Protein AF-A0A3N3ZZ59-F1 (afdb_monomer_lite)

InterPro domains:
  IPR010662 Serine hydrolase RBBP9/YdeN [PF06821] (20-88)
  IPR010662 Serine hydrolase RBBP9/YdeN [PF06821] (95-147)
  IPR029058 Alpha/Beta hydrolase fold [G3DSA:3.40.50.1820] (6-83)
  IPR029058 Alpha/Beta hydrolase fold [G3DSA:3.40.50.1820] (85-149)
  IPR029058 Alpha/Beta hydrolase fold [SSF53474] (19-146)

Secondary structure (DSSP, 8-state):
-----------------SEEEEE--TT--TTSTTHHHHHTTSTTEEEE--S-TTS--HHHHHHHHHHHH-S--TTEEEEESS---GGGGGG--S---EEESS-SSS-HHHHHHHHHHTTSPPEEETT-TTS-GGGT-S--HHHHHHH--

pLDDT: mean 78.69, std 14.39, range [31.59, 94.56]

Organism: NCBI:txid2485125

Foldseek 3Di:
DDDDDDDDPPPPPQDFQPAEEEEEAAPDACPFFQNVVVPVVDPHYDDQGFPPSNDDDCVRRVVSSCVRQDDDDPRYHYHYAPDDPVVCLVVDDDDAAEDEPAAPPDDPVVSQVVQVVSVHGHDYDYQCHSSGVVSVGNHDVVVSVSRGD

Radius of gyration: 17.89 Å; chains: 1; bounding box: 73×29×34 Å

Structure (mmCIF, N/CA/C/O backbone):
data_AF-A0A3N3ZZ59-F1
#
_entry.id   AF-A0A3N3ZZ59-F1
#
loop_
_atom_site.group_PDB
_atom_site.id
_atom_site.type_symbol
_atom_site.label_atom_id
_atom_site.label_alt_id
_atom_site.label_comp_id
_atom_site.label_asym_id
_atom_site.label_entity_id
_atom_site.label_seq_id
_atom_site.pdbx_PDB_ins_code
_atom_site.Cartn_x
_atom_site.Cartn_y
_atom_site.Cartn_z
_atom_site.occupancy
_atom_site.B_iso_or_equiv
_atom_site.auth_seq_id
_atom_site.auth_comp_id
_atom_site.auth_asym_id
_atom_site.auth_atom_id
_atom_site.pdbx_PDB_model_num
ATOM 1 N N . MET A 1 1 ? -57.112 9.190 9.789 1.00 46.84 1 MET A N 1
ATOM 2 C CA . MET A 1 1 ? -56.766 7.954 9.050 1.00 46.84 1 MET A CA 1
ATOM 3 C C . MET A 1 1 ? -56.624 8.398 7.604 1.00 46.84 1 MET A C 1
ATOM 5 O O . MET A 1 1 ? -57.593 8.936 7.100 1.00 46.84 1 MET A O 1
ATOM 9 N N . THR A 1 2 ? -55.464 8.462 6.963 1.00 34.59 2 THR A N 1
ATOM 10 C CA . THR A 1 2 ? -54.320 7.535 6.848 1.00 34.59 2 THR A CA 1
ATOM 11 C C . THR A 1 2 ? -53.033 8.362 6.681 1.00 34.59 2 THR A C 1
ATOM 13 O O . THR A 1 2 ? -52.999 9.285 5.879 1.00 34.59 2 THR A O 1
ATOM 16 N N . SER A 1 3 ? -52.081 8.238 7.606 1.00 31.59 3 SER A N 1
ATOM 17 C CA . SER A 1 3 ? -50.826 7.472 7.459 1.00 31.59 3 SER A CA 1
ATOM 18 C C . SER A 1 3 ? -49.844 8.052 6.436 1.00 31.59 3 SER A C 1
ATOM 20 O O . SER A 1 3 ? -49.921 7.788 5.242 1.00 31.59 3 SER A O 1
ATOM 22 N N . THR A 1 4 ? -48.890 8.810 6.978 1.00 42.94 4 THR A N 1
ATOM 23 C CA . THR A 1 4 ? -47.580 9.141 6.414 1.00 42.94 4 THR A CA 1
ATOM 24 C C . THR A 1 4 ? -46.860 7.868 5.973 1.00 42.94 4 THR A C 1
ATOM 26 O O . THR A 1 4 ? -46.589 7.001 6.803 1.00 42.94 4 THR A O 1
ATOM 29 N N . ASN A 1 5 ? -46.504 7.767 4.692 1.00 35.88 5 ASN A N 1
ATOM 30 C CA . ASN A 1 5 ? -45.543 6.768 4.234 1.00 35.88 5 ASN A CA 1
ATOM 31 C C . ASN A 1 5 ? -44.134 7.283 4.554 1.00 35.88 5 ASN A C 1
ATOM 33 O O . ASN A 1 5 ? -43.582 8.128 3.852 1.00 35.88 5 ASN A O 1
ATOM 37 N N . HIS A 1 6 ? -43.589 6.805 5.668 1.00 40.38 6 HIS A N 1
ATOM 38 C CA . HIS A 1 6 ? -42.181 6.926 6.012 1.00 40.38 6 HIS A CA 1
ATOM 39 C C . HIS A 1 6 ? -41.408 5.918 5.152 1.00 40.38 6 HIS A C 1
ATOM 41 O O . HIS A 1 6 ? -41.594 4.712 5.297 1.00 40.38 6 HIS A O 1
ATOM 47 N N . ILE A 1 7 ? -40.589 6.404 4.221 1.00 44.16 7 ILE A N 1
ATOM 48 C CA . ILE A 1 7 ? -39.623 5.563 3.506 1.00 44.16 7 ILE A CA 1
ATOM 49 C C . ILE A 1 7 ? -38.447 5.332 4.465 1.00 44.16 7 ILE A C 1
ATOM 51 O O . ILE A 1 7 ? -37.871 6.321 4.924 1.00 44.16 7 ILE A O 1
ATOM 55 N N . PRO A 1 8 ? -38.066 4.084 4.792 1.00 39.59 8 PRO A N 1
ATOM 56 C CA . PRO A 1 8 ? -36.870 3.851 5.579 1.00 39.59 8 PRO A CA 1
ATOM 57 C C . PRO A 1 8 ? -35.657 4.096 4.677 1.00 39.59 8 PRO A C 1
ATOM 59 O O . PRO A 1 8 ? -35.427 3.363 3.716 1.00 39.59 8 PRO A O 1
ATOM 62 N N . ALA A 1 9 ? -34.876 5.133 4.973 1.00 40.53 9 ALA A N 1
ATOM 63 C CA . ALA A 1 9 ? -33.552 5.323 4.390 1.00 40.53 9 ALA A CA 1
ATOM 64 C C . ALA A 1 9 ? -32.568 4.351 5.060 1.00 40.53 9 ALA A C 1
ATOM 66 O O . ALA A 1 9 ? -31.747 4.737 5.885 1.00 40.53 9 ALA A O 1
ATOM 67 N N . GLY A 1 10 ? -32.697 3.066 4.739 1.00 43.22 10 GLY A N 1
ATOM 68 C CA . GLY A 1 10 ? -31.656 2.074 4.968 1.00 43.22 10 GLY A CA 1
ATOM 69 C C . GLY A 1 10 ? -30.674 2.119 3.807 1.00 43.22 10 GLY A C 1
ATOM 70 O O . GLY A 1 10 ? -30.687 1.235 2.959 1.00 43.22 10 GLY A O 1
ATOM 71 N N . THR A 1 11 ? -29.868 3.176 3.724 1.00 43.69 11 THR A N 1
ATOM 72 C CA . THR A 1 11 ? -28.613 3.077 2.982 1.00 43.69 11 THR A CA 1
ATOM 73 C C . THR A 1 11 ? -27.645 2.452 3.965 1.00 43.69 11 THR A C 1
ATOM 75 O O . THR A 1 11 ? -27.233 3.129 4.909 1.00 43.69 11 THR A O 1
ATOM 78 N N . ASP A 1 12 ? -27.312 1.176 3.784 1.00 43.47 12 ASP A N 1
ATOM 79 C CA . ASP A 1 12 ? -26.096 0.627 4.374 1.00 43.47 12 ASP A CA 1
ATOM 80 C C . ASP A 1 12 ? -24.964 1.537 3.906 1.00 43.47 12 ASP A C 1
ATOM 82 O O . ASP A 1 12 ? -24.524 1.498 2.754 1.00 43.47 12 ASP A O 1
ATOM 86 N N . ARG A 1 13 ? -24.576 2.477 4.773 1.00 54.72 13 ARG A N 1
ATOM 87 C CA . ARG A 1 13 ? -23.414 3.311 4.539 1.00 54.72 13 ARG A CA 1
ATOM 88 C C . ARG A 1 13 ? -22.260 2.344 4.570 1.00 54.72 13 ARG A C 1
ATOM 90 O O . ARG A 1 13 ? -21.837 1.911 5.640 1.00 54.72 13 ARG A O 1
ATOM 97 N N . ILE A 1 14 ? -21.802 2.014 3.375 1.00 54.31 14 ILE A N 1
ATOM 98 C CA . ILE A 1 14 ? -20.471 1.520 3.101 1.00 54.31 14 ILE A CA 1
ATOM 99 C C . ILE A 1 14 ? -19.522 2.234 4.078 1.00 54.31 14 ILE A C 1
ATOM 101 O O . ILE A 1 14 ? -19.282 3.437 3.959 1.00 54.31 14 ILE A O 1
ATOM 105 N N . SER A 1 15 ? -19.121 1.526 5.132 1.00 69.25 15 SER A N 1
ATOM 106 C CA . SER A 1 15 ? -18.313 2.092 6.208 1.00 69.25 15 SER A CA 1
ATOM 107 C C . SER A 1 15 ? -16.859 1.830 5.855 1.00 69.25 15 SER A C 1
ATOM 109 O O . SER A 1 15 ? -16.490 0.701 5.537 1.00 69.25 15 SER A O 1
ATOM 111 N N . PHE A 1 16 ? -16.062 2.889 5.837 1.00 73.81 16 PHE A N 1
ATOM 112 C CA . PHE A 1 16 ? -14.621 2.826 5.636 1.00 73.81 16 PHE A CA 1
ATOM 113 C C . PHE A 1 16 ? -13.913 3.114 6.964 1.00 73.81 16 PHE A C 1
ATOM 115 O O . PHE A 1 16 ? -14.531 3.703 7.854 1.00 73.81 16 PHE A O 1
ATOM 122 N N . PRO A 1 17 ? -12.635 2.725 7.100 1.00 77.75 17 PRO A N 1
ATOM 123 C CA . PRO A 1 17 ? -11.790 3.204 8.187 1.00 77.75 17 PRO A CA 1
ATOM 124 C C . PRO A 1 17 ? -11.788 4.743 8.231 1.00 77.75 17 PRO A C 1
ATOM 126 O O . PRO A 1 17 ? -11.795 5.386 7.181 1.00 77.75 17 PRO A O 1
ATOM 129 N N . ASP A 1 18 ? -11.747 5.331 9.429 1.00 79.44 18 ASP A N 1
ATOM 130 C CA . ASP A 1 18 ? -11.721 6.790 9.637 1.00 79.44 18 ASP A CA 1
ATOM 131 C C . ASP A 1 18 ? -10.487 7.462 9.012 1.00 79.44 18 ASP A C 1
ATOM 133 O O . ASP A 1 18 ? -10.484 8.666 8.745 1.00 79.44 18 ASP A O 1
ATOM 137 N N . LYS A 1 19 ? -9.426 6.680 8.778 1.00 81.94 19 LYS A N 1
ATOM 138 C CA . LYS A 1 19 ? -8.197 7.125 8.127 1.00 81.94 19 LYS A CA 1
ATOM 139 C C . LYS A 1 19 ? -7.640 6.037 7.218 1.00 81.94 19 LYS A C 1
ATOM 141 O O . LYS A 1 19 ? -7.442 4.905 7.653 1.00 81.94 19 LYS A O 1
ATOM 146 N N . VAL A 1 20 ? -7.292 6.396 5.983 1.00 85.25 20 VAL A N 1
ATOM 147 C CA . VAL A 1 20 ? -6.600 5.495 5.050 1.00 85.25 20 VAL A CA 1
ATOM 148 C C . VAL A 1 20 ? -5.327 6.159 4.541 1.00 85.25 20 VAL A C 1
ATOM 150 O O . VAL A 1 20 ? -5.366 7.248 3.980 1.00 85.25 20 VAL A O 1
ATOM 153 N N . VAL A 1 21 ? -4.180 5.519 4.746 1.00 85.69 21 VAL A N 1
ATOM 154 C CA . VAL A 1 21 ? -2.878 6.003 4.271 1.00 85.69 21 VAL A CA 1
ATOM 155 C C . VAL A 1 21 ? -2.433 5.136 3.104 1.00 85.69 21 VAL A C 1
ATOM 157 O O . VAL A 1 21 ? -2.251 3.934 3.268 1.00 85.69 21 VAL A O 1
ATOM 160 N N . ILE A 1 22 ? -2.264 5.738 1.931 1.00 88.12 22 ILE A N 1
ATOM 161 C CA . ILE A 1 22 ? -1.834 5.067 0.704 1.00 88.12 22 ILE A CA 1
ATOM 162 C C . ILE A 1 22 ? -0.355 5.390 0.482 1.00 88.12 22 ILE A C 1
ATOM 164 O O . ILE A 1 22 ? 0.038 6.554 0.471 1.00 88.12 22 ILE A O 1
ATOM 168 N N . VAL A 1 23 ? 0.471 4.362 0.320 1.00 86.44 23 VAL A N 1
ATOM 169 C CA . VAL A 1 23 ? 1.926 4.466 0.205 1.00 86.44 23 VAL A CA 1
ATOM 170 C C . VAL A 1 23 ? 2.365 3.869 -1.128 1.00 86.44 23 VAL A C 1
ATOM 172 O O . VAL A 1 23 ? 2.185 2.673 -1.376 1.00 86.44 23 VAL A O 1
ATOM 175 N N . HIS A 1 24 ? 2.930 4.706 -1.997 1.00 87.12 24 HIS A N 1
ATOM 176 C CA . HIS A 1 24 ? 3.421 4.274 -3.303 1.00 87.12 24 HIS A CA 1
ATOM 177 C C . HIS A 1 24 ? 4.772 3.542 -3.196 1.00 87.12 24 HIS A C 1
ATOM 179 O O . HIS A 1 24 ? 5.511 3.693 -2.223 1.00 87.12 24 HIS A O 1
ATOM 185 N N . GLY A 1 25 ? 5.083 2.731 -4.211 1.00 83.06 25 GLY A N 1
ATOM 186 C CA . GLY A 1 25 ? 6.331 1.967 -4.308 1.00 83.06 25 GLY A CA 1
ATOM 187 C C . GLY A 1 25 ? 7.425 2.673 -5.118 1.00 83.06 25 GLY A C 1
ATOM 188 O O . GLY A 1 25 ? 7.262 3.823 -5.532 1.00 83.06 25 GLY A O 1
ATOM 189 N N . PHE A 1 26 ? 8.526 1.954 -5.367 1.00 83.44 26 PHE A N 1
ATOM 190 C CA . PHE A 1 26 ? 9.626 2.375 -6.250 1.00 83.44 26 PHE A CA 1
ATOM 191 C C . PHE A 1 26 ? 9.101 2.846 -7.615 1.00 83.44 26 PHE A C 1
ATOM 193 O O . PHE A 1 26 ? 8.225 2.197 -8.195 1.00 83.44 26 PHE A O 1
ATOM 200 N N . GLY A 1 27 ? 9.656 3.951 -8.117 1.00 84.62 27 GLY A N 1
ATOM 201 C CA . GLY A 1 27 ? 9.368 4.508 -9.442 1.00 84.62 27 GLY A CA 1
ATOM 202 C C . GLY A 1 27 ? 7.973 5.117 -9.615 1.00 84.62 27 GLY A C 1
ATOM 203 O O . GLY A 1 27 ? 7.610 5.501 -10.718 1.00 84.62 27 GLY A O 1
ATOM 204 N N . ALA A 1 28 ? 7.176 5.190 -8.545 1.00 86.75 28 ALA A N 1
ATOM 205 C CA . ALA A 1 28 ? 5.843 5.782 -8.566 1.00 86.75 28 ALA A CA 1
ATOM 206 C C . ALA A 1 28 ? 5.779 7.036 -7.693 1.00 86.75 28 ALA A C 1
ATOM 208 O O . ALA A 1 28 ? 6.568 7.219 -6.769 1.00 86.75 28 ALA A O 1
ATOM 209 N N . THR A 1 29 ? 4.798 7.879 -7.966 1.00 88.38 29 THR A N 1
ATOM 210 C CA . THR A 1 29 ? 4.436 9.092 -7.240 1.00 88.38 29 THR A CA 1
ATOM 211 C C . THR A 1 29 ? 3.010 8.972 -6.705 1.00 88.38 29 THR A C 1
ATOM 213 O O . THR A 1 29 ? 2.272 8.041 -7.022 1.00 88.38 29 THR A O 1
ATOM 216 N N . ALA A 1 30 ? 2.583 9.951 -5.906 1.00 87.50 30 ALA A N 1
ATOM 217 C CA . ALA A 1 30 ? 1.223 10.001 -5.374 1.00 87.50 30 ALA A CA 1
ATOM 218 C C . ALA A 1 30 ? 0.113 10.158 -6.441 1.00 87.50 30 ALA A C 1
ATOM 220 O O . ALA A 1 30 ? -1.059 9.996 -6.109 1.00 87.50 30 ALA A O 1
ATOM 221 N N . HIS A 1 31 ? 0.459 10.486 -7.692 1.00 88.19 31 HIS A N 1
ATOM 222 C CA . HIS A 1 31 ? -0.507 10.720 -8.774 1.00 88.19 31 HIS A CA 1
ATOM 223 C C . HIS A 1 31 ? -0.633 9.547 -9.749 1.00 88.19 31 HIS A C 1
ATOM 225 O O . HIS A 1 31 ? -1.448 9.622 -10.665 1.00 88.19 31 HIS A O 1
ATOM 231 N N . ASP A 1 32 ? 0.156 8.493 -9.561 1.00 89.00 32 ASP A N 1
ATOM 232 C CA . ASP A 1 32 ? 0.185 7.365 -10.483 1.00 89.00 32 ASP A CA 1
ATOM 233 C C . ASP A 1 32 ? -0.851 6.297 -10.108 1.00 89.00 32 ASP A C 1
ATOM 235 O O . ASP A 1 32 ? -1.357 6.225 -8.981 1.00 89.00 32 ASP A O 1
ATOM 239 N N . HIS A 1 33 ? -1.119 5.417 -11.061 1.00 91.44 33 HIS A N 1
ATOM 240 C CA . HIS A 1 33 ? -1.868 4.181 -10.893 1.00 91.44 33 HIS A CA 1
ATOM 241 C C . HIS A 1 33 ? -3.298 4.447 -10.411 1.00 91.44 33 HIS A C 1
ATOM 243 O O . HIS A 1 33 ? -3.957 5.438 -10.726 1.00 91.44 33 HIS A O 1
ATOM 249 N N . TRP A 1 34 ? -3.791 3.546 -9.579 1.00 91.62 34 TRP A N 1
ATOM 250 C CA . TRP A 1 34 ? -5.092 3.619 -8.937 1.00 91.62 34 TRP A CA 1
ATOM 251 C C . TRP A 1 34 ? -5.103 4.492 -7.671 1.00 91.62 34 TRP A C 1
ATOM 253 O O . TRP A 1 34 ? -6.136 4.562 -7.002 1.00 91.62 34 TRP A O 1
ATOM 263 N N . PHE A 1 35 ? -3.993 5.149 -7.300 1.00 90.81 35 PHE A N 1
ATOM 264 C CA . PHE A 1 35 ? -3.901 5.873 -6.024 1.00 90.81 35 PHE A CA 1
ATOM 265 C C . PHE A 1 35 ? -4.893 7.036 -5.953 1.00 90.81 35 PHE A C 1
ATOM 267 O O . PHE A 1 35 ? -5.639 7.142 -4.978 1.00 90.81 35 PHE A O 1
ATOM 274 N N . GLY A 1 36 ? -4.952 7.859 -7.005 1.00 89.06 36 GLY A N 1
ATOM 275 C CA . GLY A 1 36 ? -5.917 8.957 -7.108 1.00 89.06 36 GLY A CA 1
ATOM 276 C C . GLY A 1 36 ? -7.359 8.450 -7.151 1.00 89.06 36 GLY A C 1
ATOM 277 O O . GLY A 1 36 ? -8.206 8.910 -6.389 1.00 89.06 36 GLY A O 1
ATOM 278 N N . TRP A 1 37 ? -7.614 7.411 -7.955 1.00 92.75 37 TRP A N 1
ATOM 279 C CA . TRP A 1 37 ? -8.925 6.762 -8.036 1.00 92.75 37 TRP A CA 1
ATOM 280 C C . TRP A 1 37 ? -9.424 6.282 -6.665 1.00 92.75 37 TRP A C 1
ATOM 282 O O . TRP A 1 37 ? -10.607 6.450 -6.348 1.00 92.75 37 TRP A O 1
ATOM 292 N N . LEU A 1 38 ? -8.535 5.706 -5.847 1.00 89.12 38 LEU A N 1
ATOM 293 C CA . LEU A 1 38 ? -8.868 5.228 -4.508 1.00 89.12 38 LEU A CA 1
ATOM 294 C C . LEU A 1 38 ? -9.101 6.390 -3.539 1.00 89.12 38 LEU A C 1
ATOM 296 O O . LEU A 1 38 ? -10.064 6.356 -2.771 1.00 89.12 38 LEU A O 1
ATOM 300 N N . ALA A 1 39 ? -8.249 7.417 -3.592 1.00 88.25 39 ALA A N 1
ATOM 301 C CA . ALA A 1 39 ? -8.365 8.598 -2.745 1.00 88.25 39 ALA A CA 1
ATOM 302 C C . ALA A 1 39 ? -9.693 9.344 -2.962 1.00 88.25 39 ALA A C 1
ATOM 304 O O . ALA A 1 39 ? -10.312 9.781 -1.995 1.00 88.25 39 ALA A O 1
ATOM 305 N N . ASP A 1 40 ? -10.190 9.395 -4.200 1.00 90.12 40 ASP A N 1
ATOM 306 C CA . ASP A 1 40 ? -11.486 10.006 -4.529 1.00 90.12 40 ASP A CA 1
ATOM 307 C C . ASP A 1 40 ? -12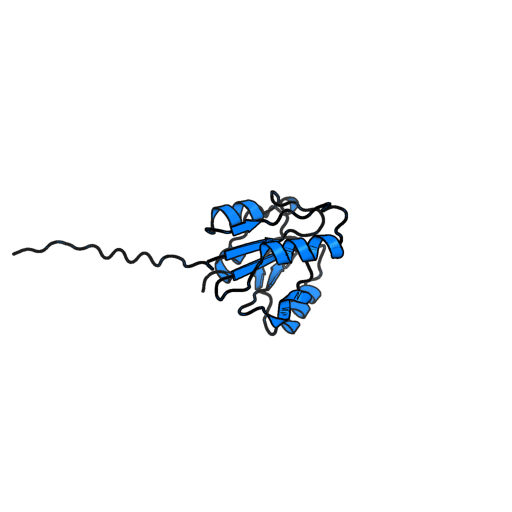.693 9.245 -3.947 1.00 90.12 40 ASP A C 1
ATOM 309 O O . ASP A 1 40 ? -13.787 9.799 -3.820 1.00 90.12 40 ASP A O 1
ATOM 313 N N . ARG A 1 41 ? -12.523 7.960 -3.612 1.00 89.44 41 ARG A N 1
ATOM 314 C CA . ARG A 1 41 ? -13.610 7.060 -3.179 1.00 89.44 41 ARG A CA 1
ATOM 315 C C . ARG A 1 41 ? -13.640 6.822 -1.678 1.00 89.44 41 ARG A C 1
ATOM 317 O O . ARG A 1 41 ? -14.667 6.386 -1.159 1.00 89.44 41 ARG A O 1
ATOM 324 N N . ILE A 1 42 ? -12.544 7.118 -0.986 1.00 85.94 42 ILE A N 1
ATOM 325 C CA . ILE A 1 42 ? -12.420 6.940 0.456 1.00 85.94 42 ILE A CA 1
ATOM 326 C C . ILE A 1 42 ? -12.280 8.314 1.118 1.00 85.94 42 ILE A C 1
ATOM 328 O O . ILE A 1 42 ? -11.257 8.982 0.949 1.00 85.94 42 ILE A O 1
ATOM 332 N N . PRO A 1 43 ? -13.267 8.741 1.924 1.00 80.19 43 PRO A N 1
ATOM 333 C CA . PRO A 1 43 ? -13.136 9.946 2.731 1.00 80.19 43 PRO A CA 1
ATOM 334 C C . PRO A 1 43 ? -11.876 9.885 3.602 1.00 80.19 43 PRO A C 1
ATOM 336 O O . PRO A 1 43 ? -11.613 8.870 4.239 1.00 80.19 43 PRO A O 1
ATOM 339 N N . HIS A 1 44 ? -11.111 10.977 3.652 1.00 82.62 44 HIS A N 1
ATOM 340 C CA . HIS A 1 44 ? -9.887 11.084 4.462 1.00 82.62 44 HIS A CA 1
ATOM 341 C C . HIS A 1 44 ? -8.752 10.120 4.069 1.00 82.62 44 HIS A C 1
ATOM 343 O O . HIS A 1 44 ? -7.832 9.898 4.862 1.00 82.62 44 HIS A O 1
ATOM 349 N N . ALA A 1 45 ? -8.772 9.583 2.845 1.00 87.25 45 ALA A N 1
ATOM 350 C CA . ALA A 1 45 ? -7.599 8.933 2.283 1.00 87.25 45 ALA A CA 1
ATOM 351 C C . ALA A 1 45 ? -6.476 9.948 2.017 1.00 87.25 45 ALA A C 1
ATOM 353 O O . ALA A 1 45 ? -6.706 11.048 1.516 1.00 87.25 45 ALA A O 1
ATOM 354 N N . ASN A 1 46 ? -5.247 9.560 2.346 1.00 88.38 46 ASN A N 1
ATOM 355 C CA . ASN A 1 46 ? -4.045 10.349 2.120 1.00 88.38 46 ASN A CA 1
ATOM 356 C C . ASN A 1 46 ? -3.026 9.522 1.337 1.00 88.38 46 ASN A C 1
ATOM 358 O O . ASN A 1 46 ? -2.506 8.539 1.867 1.00 88.38 46 ASN A O 1
ATOM 362 N N . VAL A 1 47 ? -2.720 9.932 0.105 1.00 89.06 47 VAL A N 1
ATOM 363 C CA . VAL A 1 47 ? -1.609 9.361 -0.663 1.00 89.06 47 VAL A CA 1
ATOM 364 C C . VAL A 1 47 ? -0.323 10.070 -0.254 1.00 89.06 47 VAL A C 1
ATOM 366 O O . VAL A 1 47 ? -0.150 11.264 -0.494 1.00 89.06 47 VAL A O 1
ATOM 369 N N . VAL A 1 48 ? 0.576 9.342 0.404 1.00 87.12 48 VAL A N 1
ATOM 370 C CA . VAL A 1 48 ? 1.820 9.902 0.937 1.00 87.12 48 VAL A CA 1
ATOM 371 C C . VAL A 1 48 ? 2.788 10.164 -0.206 1.00 87.12 48 VAL A C 1
ATOM 373 O O . VAL A 1 48 ? 3.233 9.229 -0.862 1.00 87.12 48 VAL A O 1
ATOM 376 N N . SER A 1 49 ? 3.165 11.426 -0.404 1.00 88.06 49 SER A N 1
ATOM 377 C CA . SER A 1 49 ? 4.252 11.793 -1.315 1.00 88.06 49 SER A CA 1
ATOM 378 C C . SER A 1 49 ? 5.605 11.474 -0.682 1.00 88.06 49 SER A C 1
ATOM 380 O O . SER A 1 49 ? 6.015 12.133 0.280 1.00 88.06 49 SER A O 1
ATOM 382 N N . LEU A 1 50 ? 6.312 10.483 -1.225 1.00 86.19 50 LEU A N 1
ATOM 383 C CA . LEU A 1 50 ? 7.661 10.121 -0.795 1.00 86.19 50 LEU A CA 1
ATOM 384 C C . LEU A 1 50 ? 8.713 10.756 -1.723 1.00 86.19 50 LEU A C 1
ATOM 386 O O . LEU A 1 50 ? 8.492 10.850 -2.932 1.00 86.19 50 LEU A O 1
ATOM 390 N N . PRO A 1 51 ? 9.847 11.234 -1.181 1.00 85.75 51 PRO A N 1
ATOM 391 C CA . PRO A 1 51 ? 10.880 11.894 -1.976 1.00 85.75 51 PRO A CA 1
ATOM 392 C C . PRO A 1 51 ? 11.671 10.894 -2.827 1.00 85.75 51 PRO A C 1
ATOM 394 O O . PRO A 1 51 ? 11.849 9.750 -2.423 1.00 85.75 51 PRO A O 1
ATOM 397 N N . ASP A 1 52 ? 12.194 11.350 -3.965 1.00 85.94 52 ASP A N 1
ATOM 398 C CA . ASP A 1 52 ? 13.109 10.596 -4.837 1.00 85.94 52 ASP A CA 1
ATOM 399 C C . ASP A 1 52 ? 12.645 9.154 -5.168 1.00 85.94 52 ASP A C 1
ATOM 401 O O . ASP A 1 52 ? 13.355 8.190 -4.874 1.00 85.94 52 ASP A O 1
ATOM 40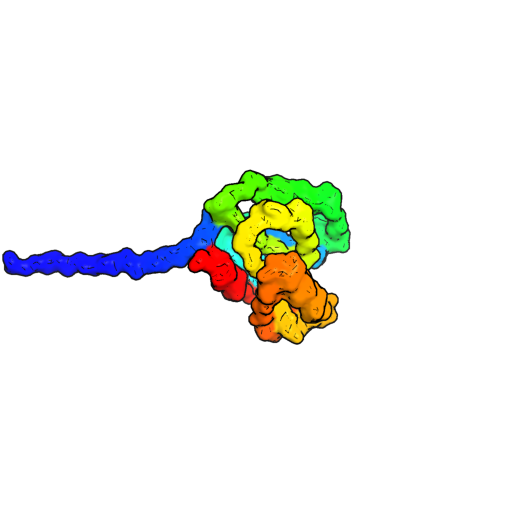5 N N . PRO A 1 53 ? 11.471 8.968 -5.807 1.00 85.06 53 PRO A N 1
ATOM 406 C CA . PRO A 1 53 ? 10.884 7.646 -6.076 1.00 85.06 53 PRO A CA 1
ATOM 407 C C . PRO A 1 53 ? 11.736 6.707 -6.929 1.00 85.06 53 PRO A C 1
ATOM 409 O O . PRO A 1 53 ? 11.660 5.492 -6.757 1.00 85.06 53 PRO A O 1
ATOM 412 N N . GLU A 1 54 ? 12.601 7.255 -7.777 1.00 86.62 54 GLU A N 1
ATOM 413 C CA . GLU A 1 54 ? 13.567 6.496 -8.582 1.00 86.62 54 GLU A CA 1
ATOM 414 C C . GLU A 1 54 ? 14.730 5.922 -7.756 1.00 86.62 54 GLU A C 1
ATOM 416 O O . GLU A 1 54 ? 15.494 5.077 -8.225 1.00 86.62 54 GLU A O 1
ATOM 421 N N . ARG A 1 55 ? 14.931 6.423 -6.532 1.00 85.19 55 ARG A N 1
ATOM 422 C CA . ARG A 1 55 ? 16.038 6.055 -5.643 1.00 85.19 55 ARG A CA 1
ATOM 423 C C . ARG A 1 55 ? 15.553 6.031 -4.190 1.00 85.19 55 ARG A C 1
ATOM 425 O O . ARG A 1 55 ? 16.021 6.846 -3.392 1.00 85.19 55 ARG A O 1
ATOM 432 N N . PRO A 1 56 ? 14.634 5.117 -3.831 1.00 82.38 56 PRO A N 1
ATOM 433 C CA . PRO A 1 56 ? 14.052 5.106 -2.504 1.00 82.38 56 PRO A CA 1
ATOM 434 C C . PRO A 1 56 ? 15.125 4.876 -1.449 1.00 82.38 56 PRO A C 1
ATOM 436 O O . PRO A 1 56 ? 15.967 3.981 -1.551 1.00 82.38 56 PRO A O 1
ATOM 439 N N . ASP A 1 57 ? 15.044 5.684 -0.404 1.00 79.62 57 ASP A N 1
ATOM 440 C CA . ASP A 1 57 ? 15.867 5.564 0.783 1.00 79.62 57 ASP A CA 1
ATOM 441 C C . ASP A 1 57 ? 14.958 5.291 1.977 1.00 79.62 57 ASP A C 1
ATOM 443 O O . ASP A 1 57 ? 14.173 6.149 2.390 1.00 79.62 57 ASP A O 1
ATOM 447 N N . ALA A 1 58 ? 15.083 4.095 2.552 1.00 74.94 58 ALA A N 1
ATOM 448 C CA . ALA A 1 58 ? 14.304 3.680 3.711 1.00 74.94 58 ALA A CA 1
ATOM 449 C C . ALA A 1 58 ? 14.458 4.654 4.893 1.00 74.94 58 ALA A C 1
ATOM 451 O O . ALA A 1 58 ? 13.477 4.909 5.592 1.00 74.94 58 ALA A O 1
ATOM 452 N N . ALA A 1 59 ? 15.644 5.247 5.085 1.00 75.50 59 ALA A N 1
ATOM 453 C CA . ALA A 1 59 ? 15.887 6.205 6.164 1.00 75.50 59 ALA A CA 1
ATOM 454 C C . ALA A 1 59 ? 15.073 7.498 6.000 1.00 75.50 59 ALA A C 1
ATOM 456 O O . ALA A 1 59 ? 14.753 8.152 6.991 1.00 75.50 59 ALA A O 1
ATOM 457 N N . THR A 1 60 ? 14.695 7.836 4.767 1.00 84.25 60 THR A N 1
ATOM 458 C CA . THR A 1 60 ? 13.876 9.009 4.452 1.00 84.25 60 THR A CA 1
ATOM 459 C C . THR A 1 60 ? 12.393 8.648 4.310 1.00 84.25 60 THR A C 1
ATOM 461 O O . THR A 1 60 ? 11.522 9.415 4.722 1.00 84.25 60 THR A O 1
ATOM 464 N N . TRP A 1 61 ? 12.082 7.470 3.765 1.00 83.88 61 TRP A N 1
ATOM 465 C CA . TRP A 1 61 ? 10.714 7.026 3.490 1.00 83.88 61 TRP A CA 1
ATOM 466 C C . TRP A 1 61 ? 9.979 6.571 4.747 1.00 83.88 61 TRP A C 1
ATOM 468 O O . TRP A 1 61 ? 8.842 6.985 4.964 1.00 83.88 61 TRP A O 1
ATOM 478 N N . ILE A 1 62 ? 10.623 5.773 5.607 1.00 75.06 62 ILE A N 1
ATOM 479 C CA . ILE A 1 62 ? 9.983 5.236 6.816 1.00 75.06 62 ILE A CA 1
ATOM 480 C C . ILE A 1 62 ? 9.466 6.365 7.722 1.00 75.06 62 ILE A C 1
ATOM 482 O O . ILE A 1 62 ? 8.288 6.313 8.074 1.00 75.06 62 ILE A O 1
ATOM 486 N N . PRO A 1 63 ? 10.243 7.419 8.054 1.00 76.06 63 PRO A N 1
ATOM 487 C CA . PRO A 1 63 ? 9.728 8.517 8.871 1.00 76.06 63 PRO A CA 1
ATOM 488 C C . PRO A 1 63 ? 8.524 9.223 8.245 1.00 76.06 63 PRO A C 1
ATOM 490 O O . PRO A 1 63 ? 7.584 9.551 8.953 1.00 76.06 63 PRO A O 1
ATOM 493 N N . ARG A 1 64 ? 8.497 9.403 6.916 1.00 82.88 64 ARG A N 1
ATOM 494 C CA . ARG A 1 64 ? 7.361 10.032 6.217 1.00 82.88 64 ARG A CA 1
ATOM 495 C C . ARG A 1 64 ? 6.097 9.188 6.295 1.00 82.88 64 ARG A C 1
ATOM 497 O O . ARG A 1 64 ? 5.018 9.727 6.526 1.00 82.88 64 ARG A O 1
ATOM 504 N N . VAL A 1 65 ? 6.233 7.876 6.122 1.00 80.00 65 VAL A N 1
ATOM 505 C CA . VAL A 1 65 ? 5.117 6.935 6.259 1.00 80.00 65 VAL A CA 1
ATOM 506 C C . VAL A 1 65 ? 4.624 6.908 7.706 1.00 80.00 65 VAL A C 1
ATOM 508 O O . VAL A 1 65 ? 3.423 6.999 7.935 1.00 80.00 65 VAL A O 1
ATOM 511 N N . VAL A 1 66 ? 5.532 6.857 8.684 1.00 76.12 66 VAL A N 1
ATOM 512 C CA . VAL A 1 66 ? 5.189 6.892 10.115 1.00 76.12 66 VAL A CA 1
ATOM 513 C C . VAL A 1 66 ? 4.494 8.204 10.492 1.00 76.12 66 VAL A C 1
ATOM 515 O O . VAL A 1 66 ? 3.451 8.158 11.138 1.00 76.12 66 VAL A O 1
ATOM 518 N N . ASP A 1 67 ? 4.994 9.355 10.038 1.00 81.44 67 ASP A N 1
ATOM 519 C CA . ASP A 1 67 ? 4.368 10.665 10.262 1.00 81.44 67 ASP A CA 1
ATOM 520 C C . ASP A 1 67 ? 2.964 10.729 9.639 1.00 81.44 67 ASP A C 1
ATOM 522 O O . ASP A 1 67 ? 2.020 11.228 10.255 1.00 81.44 67 ASP A O 1
ATOM 526 N N . ALA A 1 68 ? 2.798 10.186 8.428 1.00 81.12 68 ALA A N 1
ATOM 527 C CA . ALA A 1 68 ? 1.509 10.141 7.747 1.00 81.12 68 ALA A CA 1
ATOM 528 C C . ALA A 1 68 ? 0.508 9.214 8.451 1.00 81.12 68 ALA A C 1
ATOM 530 O O . ALA A 1 68 ? -0.674 9.555 8.558 1.00 81.12 68 ALA A O 1
ATOM 531 N N . ILE A 1 69 ? 0.966 8.066 8.959 1.00 76.31 69 ILE A N 1
ATOM 532 C CA . ILE A 1 69 ? 0.170 7.152 9.787 1.00 76.31 69 ILE A CA 1
ATOM 533 C C . ILE A 1 69 ? -0.214 7.831 11.105 1.00 76.31 69 ILE A C 1
ATOM 535 O O . ILE A 1 69 ? -1.383 7.778 11.492 1.00 76.31 69 ILE A O 1
ATOM 539 N N . GLY A 1 70 ? 0.707 8.550 11.746 1.00 76.44 70 GLY A N 1
ATOM 540 C CA . GLY A 1 70 ? 0.484 9.164 13.052 1.00 76.44 70 GLY A CA 1
ATOM 541 C C . GLY A 1 70 ? 0.185 8.111 14.124 1.00 76.44 70 GLY A C 1
ATOM 542 O O . GLY A 1 70 ? 0.803 7.049 14.155 1.00 76.44 70 GLY A O 1
ATOM 543 N N . GLN A 1 71 ? -0.770 8.390 15.015 1.00 69.62 71 GLN A N 1
ATOM 544 C CA . GLN A 1 71 ? -1.235 7.395 15.985 1.00 69.62 71 GLN A CA 1
ATOM 545 C C . GLN A 1 71 ? -2.082 6.319 15.287 1.00 69.62 71 GLN A C 1
ATOM 547 O O . GLN A 1 71 ? -3.007 6.624 14.531 1.00 69.62 71 GLN A O 1
ATOM 552 N N . LEU A 1 72 ? -1.750 5.050 15.535 1.00 66.62 72 LEU A N 1
ATOM 553 C CA . LEU A 1 72 ? -2.533 3.908 15.070 1.00 66.62 72 LEU A CA 1
ATOM 554 C C . LEU A 1 72 ? -3.771 3.755 15.956 1.00 66.62 72 LEU A C 1
ATOM 556 O O . LEU A 1 72 ? -3.724 3.121 17.007 1.00 66.62 72 LEU A O 1
ATOM 560 N N . GLU A 1 73 ? -4.865 4.371 15.524 1.00 70.69 73 GLU A N 1
ATOM 561 C CA . GLU A 1 73 ? -6.175 4.263 16.161 1.00 70.69 73 GLU A CA 1
ATOM 562 C C . GLU A 1 73 ? -6.972 3.067 15.596 1.00 70.69 73 GLU A C 1
ATOM 564 O O . GLU A 1 73 ? -6.741 2.658 14.448 1.00 70.69 73 GLU A O 1
ATOM 569 N N . PRO A 1 74 ? -7.939 2.509 16.355 1.00 63.69 74 PRO A N 1
ATOM 570 C CA . PRO A 1 74 ? -8.910 1.530 15.859 1.00 63.69 74 PRO A CA 1
ATOM 571 C C . PRO A 1 74 ? -9.794 2.145 14.755 1.00 63.69 74 PRO A C 1
ATOM 573 O O . PRO A 1 74 ? -10.888 2.627 15.014 1.00 63.69 74 PRO A O 1
ATOM 576 N N . GLY A 1 75 ? -9.287 2.183 13.522 1.00 68.31 75 GLY A N 1
ATOM 577 C CA . GLY A 1 75 ? -9.882 2.939 12.411 1.00 68.31 75 GLY A CA 1
ATOM 578 C C . GLY A 1 75 ? -8.873 3.432 11.367 1.00 68.31 75 GLY A C 1
ATOM 579 O O . GLY A 1 75 ? -9.277 4.021 10.368 1.00 68.31 75 GLY A O 1
ATOM 580 N N . THR A 1 76 ? -7.573 3.183 11.557 1.00 69.56 76 THR A N 1
ATOM 581 C CA . THR A 1 76 ? -6.538 3.482 10.557 1.00 69.56 76 THR A CA 1
ATOM 582 C C . THR A 1 76 ? -6.245 2.260 9.682 1.00 69.56 76 THR A C 1
ATOM 584 O O . THR A 1 76 ? -5.877 1.204 10.193 1.00 69.56 76 THR A O 1
ATOM 587 N N . ALA A 1 77 ? -6.334 2.411 8.359 1.00 75.62 77 ALA A N 1
ATOM 588 C CA . ALA A 1 77 ? -5.829 1.441 7.390 1.00 75.62 77 ALA A CA 1
ATOM 589 C C . ALA A 1 77 ? -4.616 1.990 6.630 1.00 75.62 77 ALA A C 1
ATOM 591 O O . ALA A 1 77 ? -4.534 3.180 6.328 1.00 75.62 77 ALA A O 1
ATOM 592 N N . VAL A 1 78 ? -3.679 1.103 6.297 1.00 74.44 78 VAL A N 1
ATOM 593 C CA . VAL A 1 78 ? -2.500 1.418 5.483 1.00 74.44 78 VAL A CA 1
ATOM 594 C C . VAL A 1 78 ? -2.530 0.534 4.246 1.00 74.44 78 VAL A C 1
ATOM 596 O O . VAL A 1 78 ? -2.606 -0.687 4.357 1.00 74.44 78 VAL A O 1
ATOM 599 N N . VAL A 1 79 ? -2.474 1.152 3.074 1.00 76.56 79 VAL A N 1
ATOM 600 C CA . VAL A 1 79 ? -2.410 0.486 1.776 1.00 76.56 79 VAL A CA 1
ATOM 601 C C . VAL A 1 79 ? -1.040 0.786 1.187 1.00 76.56 79 VAL A C 1
ATOM 603 O O . VAL A 1 79 ? -0.718 1.947 0.967 1.00 76.56 79 VAL A O 1
ATOM 606 N N . ALA A 1 80 ? -0.218 -0.229 0.942 1.00 76.19 80 ALA A N 1
ATOM 607 C CA . ALA A 1 80 ? 1.137 -0.035 0.431 1.00 76.19 80 ALA A CA 1
ATOM 608 C C . ALA A 1 80 ? 1.405 -0.900 -0.801 1.00 76.19 80 ALA A C 1
ATOM 610 O O . ALA A 1 80 ? 0.983 -2.056 -0.851 1.00 76.19 80 ALA A O 1
ATOM 611 N N . ARG A 1 81 ? 2.150 -0.353 -1.770 1.00 77.50 81 ARG A N 1
ATOM 612 C CA . ARG A 1 81 ? 2.670 -1.094 -2.930 1.00 77.50 81 ARG A CA 1
ATOM 613 C C . ARG A 1 81 ? 4.169 -1.327 -2.772 1.00 77.50 81 ARG A C 1
ATOM 615 O O . ARG A 1 81 ? 4.926 -0.371 -2.644 1.00 77.50 81 ARG A O 1
ATOM 622 N N . SER A 1 82 ? 4.601 -2.587 -2.846 1.00 66.25 82 SER A N 1
ATOM 623 C CA . SER A 1 82 ? 6.020 -2.981 -2.928 1.00 66.25 82 SER A CA 1
ATOM 624 C C . SER A 1 82 ? 6.935 -2.421 -1.816 1.00 66.25 82 SER A C 1
ATOM 626 O O . SER A 1 82 ? 8.146 -2.308 -2.011 1.00 66.25 82 SER A O 1
ATOM 628 N N . LEU A 1 83 ? 6.374 -2.071 -0.654 1.00 66.19 83 LEU A N 1
ATOM 629 C CA . LEU A 1 83 ? 7.111 -1.586 0.512 1.00 66.19 83 LEU A CA 1
ATOM 630 C C . LEU A 1 83 ? 7.124 -2.668 1.594 1.00 66.19 83 LEU A C 1
ATOM 632 O O . LEU A 1 83 ? 6.081 -3.249 1.898 1.00 66.19 83 LEU A O 1
ATOM 636 N N . ASP A 1 84 ? 8.280 -2.897 2.216 1.00 66.38 84 ASP A N 1
ATOM 637 C CA . ASP A 1 84 ? 8.337 -3.725 3.417 1.00 66.38 84 ASP A CA 1
ATOM 638 C C . ASP A 1 84 ? 7.736 -2.965 4.611 1.00 66.38 84 ASP A C 1
ATOM 640 O O . ASP A 1 84 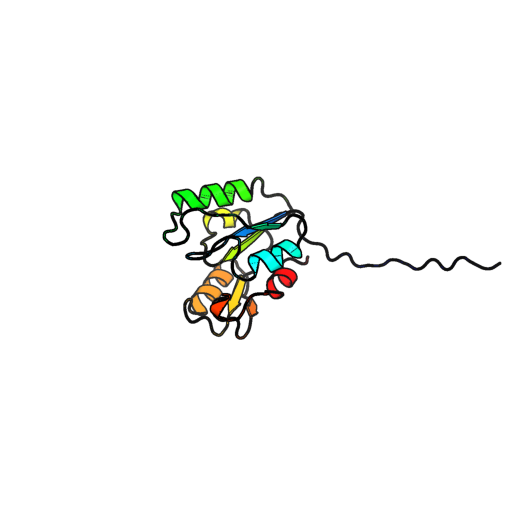? 8.271 -1.958 5.077 1.00 66.38 84 ASP A O 1
ATOM 644 N N . LEU A 1 85 ? 6.603 -3.462 5.106 1.00 64.56 85 LEU A N 1
ATOM 645 C CA . LEU A 1 85 ? 5.917 -2.953 6.293 1.00 64.56 85 LEU A CA 1
ATOM 646 C C . LEU A 1 85 ? 6.289 -3.726 7.567 1.00 64.56 85 LEU A C 1
ATOM 648 O O . LEU A 1 85 ? 5.614 -3.583 8.588 1.00 64.56 85 LEU A O 1
ATOM 652 N N . SER A 1 86 ? 7.359 -4.531 7.546 1.00 64.19 86 SER A N 1
ATOM 653 C CA . SER A 1 86 ? 7.847 -5.310 8.693 1.00 64.19 86 SER A CA 1
ATOM 654 C C . SER A 1 86 ? 7.929 -4.500 9.989 1.00 64.19 86 SER A C 1
ATOM 656 O O . SER A 1 86 ? 7.523 -4.990 11.045 1.00 64.19 86 SER A O 1
ATOM 658 N N . ALA A 1 87 ? 8.346 -3.235 9.892 1.00 60.31 87 ALA A N 1
ATOM 659 C CA . ALA A 1 87 ? 8.472 -2.310 11.014 1.00 60.31 87 ALA A CA 1
ATOM 660 C C . ALA A 1 87 ? 7.143 -1.969 11.719 1.00 60.31 87 ALA A C 1
ATOM 662 O O . ALA A 1 87 ? 7.158 -1.666 12.911 1.00 60.31 87 ALA A O 1
ATOM 663 N N . VAL A 1 88 ? 6.000 -2.029 11.024 1.00 59.84 88 VAL A N 1
ATOM 664 C CA . VAL A 1 88 ? 4.679 -1.699 11.598 1.00 59.84 88 VAL A CA 1
ATOM 665 C C . VAL A 1 88 ? 3.829 -2.933 11.916 1.00 59.84 88 VAL A C 1
ATOM 667 O O . VAL A 1 88 ? 2.798 -2.801 12.572 1.00 59.84 88 VAL A O 1
ATOM 670 N N . ARG A 1 89 ? 4.278 -4.142 11.533 1.00 64.75 89 ARG A N 1
ATOM 671 C CA . ARG A 1 89 ? 3.550 -5.414 11.734 1.00 64.75 89 ARG A CA 1
ATOM 672 C C . ARG A 1 89 ? 3.008 -5.638 13.152 1.00 64.75 89 ARG A C 1
ATOM 674 O O . ARG A 1 89 ? 1.856 -6.052 13.241 1.00 64.75 89 ARG A O 1
ATOM 681 N N . PRO A 1 90 ? 3.747 -5.370 14.252 1.00 63.31 90 PRO A N 1
ATOM 682 C CA . PRO A 1 90 ? 3.238 -5.623 15.605 1.00 63.31 90 PRO A CA 1
ATOM 683 C C . PRO A 1 90 ? 1.994 -4.805 15.977 1.00 63.31 90 PRO A C 1
ATOM 685 O O . PRO A 1 90 ? 1.312 -5.147 16.938 1.00 63.31 90 PRO A O 1
ATOM 688 N N . ALA A 1 91 ? 1.721 -3.723 15.245 1.00 62.94 91 ALA A N 1
ATOM 689 C CA . ALA A 1 91 ? 0.607 -2.820 15.497 1.00 62.94 91 ALA A CA 1
ATOM 690 C C . ALA A 1 91 ? -0.531 -2.959 14.468 1.00 62.94 91 ALA A C 1
ATOM 692 O O . ALA A 1 91 ? -1.532 -2.251 14.568 1.00 62.94 91 ALA A O 1
ATOM 693 N N . LEU A 1 92 ? -0.398 -3.857 13.482 1.00 66.62 92 LEU A N 1
ATOM 694 C CA . LEU A 1 92 ? -1.449 -4.108 12.499 1.00 66.62 92 LEU A CA 1
ATOM 695 C C . LEU A 1 92 ? -2.540 -5.000 13.103 1.00 66.62 92 LEU A C 1
ATOM 697 O O . LEU A 1 92 ? -2.260 -6.060 13.658 1.00 66.62 92 LEU A O 1
ATOM 701 N N . GLY A 1 93 ? -3.795 -4.566 12.971 1.00 73.75 93 GLY A N 1
ATOM 702 C CA . GLY A 1 93 ? -4.973 -5.379 13.265 1.00 73.75 93 GLY A CA 1
ATOM 703 C C . GLY A 1 93 ? -5.325 -6.278 12.079 1.00 73.75 93 GLY A C 1
ATOM 704 O O . GLY A 1 93 ? -4.589 -7.199 11.723 1.00 73.75 93 GLY A O 1
ATOM 705 N N . ARG A 1 94 ? -6.462 -6.005 11.430 1.00 78.88 94 ARG A N 1
ATOM 706 C CA . ARG A 1 94 ? -6.863 -6.732 10.219 1.00 78.88 94 ARG A CA 1
ATOM 707 C C . ARG A 1 94 ? -5.927 -6.393 9.057 1.00 78.88 94 ARG A C 1
ATOM 709 O O . ARG A 1 94 ? -5.737 -5.224 8.741 1.00 78.88 94 ARG A O 1
ATOM 716 N N . SER A 1 95 ? -5.386 -7.425 8.414 1.00 82.38 95 SER A N 1
ATOM 717 C CA . SER A 1 95 ? -4.464 -7.307 7.281 1.00 82.38 95 SER A CA 1
ATOM 718 C C . SER A 1 95 ? -5.012 -8.045 6.060 1.00 82.38 95 SER A C 1
ATOM 720 O O . SER A 1 95 ? -5.679 -9.069 6.202 1.00 82.38 95 SER A O 1
ATOM 722 N N . ALA A 1 96 ? -4.711 -7.542 4.866 1.00 86.06 96 ALA A N 1
ATOM 723 C CA . ALA A 1 96 ? -4.986 -8.201 3.595 1.00 86.06 96 ALA A CA 1
ATOM 724 C C . ALA A 1 96 ? -3.778 -8.026 2.667 1.00 86.06 96 ALA A C 1
ATOM 726 O O . ALA A 1 96 ? -3.133 -6.980 2.684 1.00 86.06 96 ALA A O 1
ATOM 727 N N . VAL A 1 97 ? -3.486 -9.043 1.857 1.00 85.94 97 VAL A N 1
ATOM 728 C CA . VAL A 1 97 ? -2.474 -8.984 0.794 1.00 85.94 97 VAL A CA 1
ATOM 729 C C . VAL A 1 97 ? -3.194 -9.212 -0.527 1.00 85.94 97 VAL A C 1
ATOM 731 O O . VAL A 1 97 ? -3.913 -10.199 -0.666 1.00 85.94 97 VAL A O 1
ATOM 734 N N . LEU A 1 98 ? -3.027 -8.294 -1.477 1.00 89.62 98 LEU A N 1
ATOM 735 C CA . LEU A 1 98 ? -3.488 -8.445 -2.856 1.00 89.62 98 LEU A CA 1
ATOM 736 C C . LEU A 1 98 ? -2.277 -8.761 -3.733 1.00 89.62 98 LEU A C 1
ATOM 738 O O . LEU A 1 98 ? -1.243 -8.111 -3.588 1.00 89.62 98 LEU A O 1
ATOM 742 N N . ARG A 1 99 ? -2.403 -9.722 -4.647 1.00 91.88 99 ARG A N 1
ATOM 743 C CA . ARG A 1 99 ? -1.366 -10.018 -5.647 1.00 91.88 99 ARG A CA 1
ATOM 744 C C . ARG A 1 99 ? -1.979 -10.379 -6.991 1.00 91.88 99 ARG A C 1
ATOM 746 O O . ARG A 1 99 ? -3.097 -10.891 -7.032 1.00 91.88 99 ARG A O 1
ATOM 753 N N . SER A 1 100 ? -1.265 -10.117 -8.079 1.00 91.94 100 SER A N 1
ATOM 754 C CA . SER A 1 100 ? -1.704 -10.516 -9.419 1.00 91.94 100 SER A CA 1
ATOM 755 C C . SER A 1 100 ? -1.252 -11.943 -9.741 1.00 91.94 100 SER A C 1
ATOM 757 O O . SER A 1 100 ? -0.299 -12.447 -9.149 1.00 91.94 100 SER A O 1
ATOM 759 N N . ASP A 1 101 ? -1.948 -12.639 -10.638 1.00 93.62 101 ASP A N 1
ATOM 760 C CA . ASP A 1 101 ? -1.522 -13.951 -11.153 1.00 93.62 101 ASP A CA 1
ATOM 761 C C . ASP A 1 101 ? -0.578 -13.862 -12.363 1.00 93.62 101 ASP A C 1
ATOM 763 O O . ASP A 1 101 ? 0.027 -14.867 -12.734 1.00 93.62 101 ASP A O 1
ATOM 767 N N . ASN A 1 102 ? -0.415 -12.670 -12.940 1.00 94.31 102 ASN A N 1
ATOM 768 C CA . ASN A 1 102 ? 0.461 -12.400 -14.079 1.00 94.31 102 ASN A CA 1
ATOM 769 C C . ASN A 1 102 ? 1.471 -11.262 -13.818 1.00 94.31 102 ASN A C 1
ATOM 771 O O . ASN A 1 102 ? 1.879 -10.582 -14.759 1.00 94.31 102 ASN A O 1
ATOM 775 N N . ASP A 1 103 ? 1.878 -11.055 -12.560 1.00 90.44 103 ASP A N 1
ATOM 776 C CA . ASP A 1 103 ? 2.945 -10.110 -12.203 1.00 90.44 103 ASP A CA 1
ATOM 777 C C . ASP A 1 103 ? 4.305 -10.616 -12.719 1.00 90.44 103 ASP A C 1
ATOM 779 O O . ASP A 1 103 ? 4.807 -11.660 -12.297 1.00 90.44 103 ASP A O 1
ATOM 783 N N . ALA A 1 104 ? 4.898 -9.885 -13.666 1.00 88.62 104 ALA A N 1
ATOM 784 C CA . ALA A 1 104 ? 6.177 -10.247 -14.275 1.00 88.62 104 ALA A CA 1
ATOM 785 C C . ALA A 1 104 ? 7.399 -9.818 -13.442 1.00 88.62 104 ALA A C 1
ATOM 787 O O . ALA A 1 104 ? 8.512 -10.268 -13.722 1.00 88.62 104 ALA A O 1
ATOM 788 N N . LEU A 1 105 ? 7.213 -8.938 -12.451 1.00 84.06 105 LEU A N 1
ATOM 789 C CA . LEU A 1 105 ? 8.287 -8.380 -11.628 1.00 84.06 105 LEU A CA 1
ATOM 790 C C . LEU A 1 105 ? 8.404 -9.094 -10.282 1.00 84.06 105 LEU A C 1
ATOM 792 O O . LEU A 1 105 ? 9.517 -9.330 -9.807 1.00 84.06 105 LEU A O 1
ATOM 796 N N . VAL A 1 106 ? 7.272 -9.452 -9.676 1.00 82.06 106 VAL A N 1
ATOM 797 C CA . VAL A 1 106 ? 7.223 -10.140 -8.384 1.00 82.06 106 VAL A CA 1
ATOM 798 C C . VAL A 1 106 ? 6.660 -11.549 -8.573 1.00 82.06 106 VAL A C 1
ATOM 800 O O . VAL A 1 106 ? 5.466 -11.703 -8.825 1.00 82.06 106 VAL A O 1
ATOM 803 N N . PRO A 1 107 ? 7.480 -12.603 -8.403 1.00 86.44 107 PRO A N 1
ATOM 804 C CA . PRO A 1 107 ? 6.990 -13.976 -8.386 1.00 86.44 107 PRO A CA 1
ATOM 805 C C . PRO A 1 107 ? 5.870 -14.175 -7.355 1.00 86.44 107 PRO A C 1
ATOM 807 O O . PRO A 1 107 ? 5.992 -13.733 -6.209 1.00 86.44 107 PRO A O 1
ATOM 810 N N . ALA A 1 108 ? 4.807 -14.886 -7.745 1.00 86.44 108 ALA A N 1
ATOM 811 C CA . ALA A 1 108 ? 3.626 -15.103 -6.905 1.00 86.44 108 ALA A CA 1
ATOM 812 C C . ALA A 1 108 ? 3.972 -15.705 -5.531 1.00 86.44 108 ALA A C 1
ATOM 814 O O . ALA A 1 108 ? 3.469 -15.226 -4.515 1.00 86.44 108 ALA A O 1
ATOM 815 N N . ASP A 1 109 ? 4.899 -16.668 -5.495 1.00 84.56 109 ASP A N 1
ATOM 816 C CA . ASP A 1 109 ? 5.318 -17.359 -4.270 1.00 84.56 109 ASP A CA 1
ATOM 817 C C . ASP A 1 109 ? 5.845 -16.394 -3.196 1.00 84.56 109 ASP A C 1
ATOM 819 O O . ASP A 1 109 ? 5.592 -16.602 -2.016 1.00 84.56 109 ASP A O 1
ATOM 823 N N .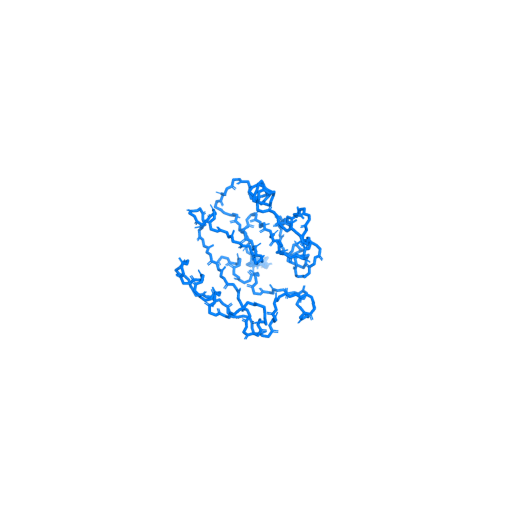 LEU A 1 110 ? 6.505 -15.291 -3.578 1.00 82.31 110 LEU A N 1
ATOM 824 C CA . LEU A 1 110 ? 6.993 -14.300 -2.608 1.00 82.31 110 LEU A CA 1
ATOM 825 C C . LEU A 1 110 ? 5.843 -13.562 -1.915 1.00 82.31 110 LEU A C 1
ATOM 827 O O . LEU A 1 110 ? 5.908 -13.280 -0.717 1.00 82.31 110 LEU A O 1
ATOM 831 N N . SER A 1 111 ? 4.788 -13.246 -2.668 1.00 81.62 111 SER A N 1
ATOM 832 C CA . SER A 1 111 ? 3.593 -12.591 -2.127 1.00 81.62 111 SER A CA 1
ATOM 833 C C . SER A 1 111 ? 2.778 -13.555 -1.267 1.00 81.62 111 SER A C 1
ATOM 835 O O . SER A 1 111 ? 2.274 -13.172 -0.207 1.00 81.62 111 SER A O 1
ATOM 837 N N . ASP A 1 112 ? 2.680 -14.811 -1.703 1.00 85.00 112 ASP A N 1
ATOM 838 C CA . ASP A 1 112 ? 1.964 -15.865 -0.991 1.00 85.00 112 ASP A CA 1
ATOM 839 C C . ASP A 1 112 ? 2.695 -16.224 0.327 1.00 85.00 112 ASP A C 1
ATOM 841 O O . ASP A 1 112 ? 2.055 -16.311 1.379 1.00 85.00 112 ASP A O 1
ATOM 845 N N . ASP A 1 113 ? 4.032 -16.298 0.326 1.00 81.38 113 ASP A N 1
ATOM 846 C CA . ASP A 1 113 ? 4.858 -16.483 1.529 1.00 81.38 113 ASP A CA 1
ATOM 847 C C . ASP A 1 113 ? 4.716 -15.316 2.513 1.00 81.38 113 ASP A C 1
ATOM 849 O O . ASP A 1 113 ? 4.583 -15.526 3.724 1.00 81.38 113 ASP A O 1
ATOM 853 N N . PHE A 1 114 ? 4.709 -14.074 2.019 1.00 81.00 114 PHE A N 1
ATOM 854 C CA . PHE A 1 114 ? 4.502 -12.894 2.860 1.00 81.00 114 PHE A CA 1
ATOM 855 C C . PHE A 1 114 ? 3.118 -12.904 3.528 1.00 81.00 114 PHE A C 1
ATOM 857 O O . PHE A 1 114 ? 3.004 -12.658 4.733 1.00 81.00 114 PHE A O 1
ATOM 864 N N . ALA A 1 115 ? 2.067 -13.252 2.780 1.00 82.62 115 ALA A N 1
ATOM 865 C CA . ALA A 1 115 ? 0.727 -13.425 3.334 1.00 82.62 115 ALA A CA 1
ATOM 866 C C . ALA A 1 115 ? 0.697 -14.536 4.398 1.00 82.62 115 ALA A C 1
ATOM 868 O O . ALA A 1 115 ? 0.166 -14.331 5.493 1.00 82.62 115 ALA A O 1
ATOM 869 N N . HIS A 1 116 ? 1.352 -15.670 4.135 1.00 81.31 116 HIS A N 1
ATOM 870 C CA . HIS A 1 116 ? 1.448 -16.770 5.091 1.00 81.31 116 HIS A CA 1
ATOM 871 C C . HIS A 1 116 ? 2.176 -16.362 6.381 1.00 81.31 116 HIS A C 1
ATOM 873 O O . HIS A 1 116 ? 1.725 -16.693 7.478 1.00 81.31 116 HIS A O 1
ATOM 879 N N . GLN A 1 117 ? 3.247 -15.566 6.290 1.00 76.00 117 GLN A N 1
ATOM 880 C CA . GLN A 1 117 ? 3.930 -15.012 7.466 1.00 76.00 117 GLN A CA 1
ATOM 881 C C . GLN A 1 117 ? 3.029 -14.091 8.299 1.00 76.00 117 GLN A C 1
ATOM 883 O O . GLN A 1 117 ? 3.264 -13.937 9.500 1.00 76.00 117 GLN A O 1
ATOM 888 N N . LEU A 1 118 ? 2.030 -13.457 7.681 1.00 75.44 118 LEU A N 1
ATOM 889 C CA . LEU A 1 118 ? 0.987 -12.661 8.337 1.00 75.44 118 LEU A CA 1
ATOM 890 C C . LEU A 1 118 ? -0.191 -13.514 8.849 1.00 75.44 118 LEU A C 1
ATOM 892 O O . LEU A 1 118 ? -1.109 -12.967 9.454 1.00 75.44 118 LEU A O 1
ATOM 896 N N . GLY A 1 119 ? -0.177 -14.833 8.631 1.00 81.06 119 GLY A N 1
ATOM 897 C CA . GLY A 1 119 ? -1.265 -15.735 9.016 1.00 81.06 119 GLY A CA 1
ATOM 898 C C . GLY A 1 119 ? -2.526 -15.591 8.156 1.00 81.06 119 GLY A C 1
ATOM 899 O O . GLY A 1 119 ? -3.605 -15.990 8.592 1.00 81.06 119 GLY A O 1
ATOM 900 N N . ILE A 1 120 ? -2.408 -15.017 6.956 1.00 85.94 120 ILE A N 1
ATOM 901 C CA . ILE A 1 120 ? -3.509 -14.792 6.009 1.00 85.94 120 ILE A CA 1
ATOM 902 C C . ILE A 1 120 ? -3.193 -15.429 4.651 1.00 85.94 120 ILE A C 1
ATOM 904 O O . ILE A 1 120 ? -2.064 -15.823 4.376 1.00 85.94 120 ILE A O 1
ATOM 908 N N . GLN A 1 121 ? -4.198 -15.534 3.785 1.00 87.62 121 GLN A N 1
ATOM 909 C CA . GLN A 1 121 ? -3.996 -15.896 2.381 1.00 87.62 121 GLN A CA 1
ATOM 910 C C . GLN A 1 121 ? -3.987 -14.634 1.523 1.00 87.62 121 GLN A C 1
ATOM 912 O O . GLN A 1 121 ? -4.785 -13.720 1.752 1.00 87.62 121 GLN A O 1
ATOM 917 N N . ALA A 1 122 ? -3.100 -14.590 0.529 1.00 88.00 122 ALA A N 1
ATOM 918 C CA . ALA A 1 122 ? -3.136 -13.538 -0.471 1.00 88.00 122 ALA A CA 1
ATOM 919 C C . ALA A 1 122 ? -4.403 -13.688 -1.323 1.00 88.00 122 ALA A C 1
ATOM 921 O O . ALA A 1 122 ? -4.768 -14.783 -1.755 1.00 88.00 122 ALA A O 1
ATOM 922 N N . ARG A 1 123 ? -5.077 -12.572 -1.582 1.00 93.81 123 ARG A N 1
ATOM 923 C CA . ARG A 1 123 ? -6.186 -12.507 -2.524 1.00 93.81 123 ARG A CA 1
ATOM 924 C C . ARG A 1 123 ? -5.639 -12.213 -3.916 1.00 93.81 123 ARG A C 1
ATOM 926 O O . ARG A 1 123 ? -4.942 -11.223 -4.130 1.00 93.81 123 ARG A O 1
ATOM 933 N N . VAL A 1 124 ? -5.999 -13.071 -4.862 1.00 93.38 124 VAL A N 1
ATOM 934 C CA . VAL A 1 124 ? -5.575 -12.958 -6.259 1.00 93.38 124 VAL A CA 1
ATOM 935 C C . VAL A 1 124 ? -6.459 -11.966 -7.009 1.00 93.38 124 VAL A C 1
ATOM 937 O O . VAL A 1 124 ? -7.685 -12.070 -6.951 1.00 93.38 124 VAL A O 1
ATOM 940 N N . VAL A 1 125 ? -5.839 -11.035 -7.731 1.00 94.38 125 VAL A N 1
ATOM 941 C CA . VAL A 1 125 ? -6.492 -10.153 -8.705 1.00 94.38 125 VAL A CA 1
ATOM 942 C C . VAL A 1 125 ? -6.066 -10.608 -10.105 1.00 94.38 125 VAL A C 1
ATOM 944 O O . VAL A 1 125 ? -4.917 -10.382 -10.476 1.00 94.38 125 VAL A O 1
ATOM 947 N N . PRO A 1 126 ? -6.935 -11.292 -10.871 1.00 94.56 126 PRO A N 1
ATOM 948 C CA . PRO A 1 126 ? -6.538 -11.874 -12.149 1.00 94.56 126 PRO A CA 1
ATOM 949 C C . PRO A 1 126 ? -6.139 -10.814 -13.175 1.00 94.56 126 PRO A C 1
ATOM 951 O O . PRO A 1 126 ? -6.871 -9.844 -13.374 1.00 94.56 126 PRO A O 1
ATOM 954 N N . GLY A 1 127 ? -5.021 -11.026 -13.866 1.00 93.56 127 GLY A N 1
ATOM 955 C CA . GLY A 1 127 ? -4.630 -10.228 -15.025 1.00 93.56 127 GLY A CA 1
ATOM 956 C C . GLY A 1 127 ? -4.167 -8.799 -14.726 1.00 93.56 127 GLY A C 1
ATOM 957 O O . GLY A 1 127 ? -4.038 -8.022 -15.666 1.00 93.56 127 GLY A O 1
ATOM 958 N N . ALA A 1 128 ? -3.922 -8.437 -13.465 1.00 92.44 128 ALA A N 1
ATOM 959 C CA . ALA A 1 128 ? -3.617 -7.063 -13.052 1.00 92.44 128 ALA A CA 1
ATOM 960 C C . ALA A 1 128 ? -2.146 -6.637 -13.252 1.00 92.44 128 ALA A C 1
ATOM 962 O O . ALA A 1 128 ? -1.756 -5.564 -12.795 1.00 92.44 128 ALA A O 1
ATOM 963 N N . GLY A 1 129 ? -1.317 -7.471 -13.890 1.00 91.62 129 GLY A N 1
ATOM 964 C CA . GLY A 1 129 ? 0.109 -7.203 -14.093 1.00 91.62 129 GLY A CA 1
ATOM 965 C C . GLY A 1 129 ? 0.820 -6.918 -12.770 1.00 91.62 129 GLY A C 1
ATOM 966 O O . GLY A 1 129 ? 0.628 -7.644 -11.798 1.00 91.62 129 GLY A O 1
ATOM 967 N N . HIS A 1 130 ? 1.605 -5.847 -12.713 1.00 90.44 130 HIS A N 1
ATOM 968 C CA . HIS A 1 130 ? 2.239 -5.342 -11.496 1.00 90.44 130 HIS A CA 1
ATOM 969 C C . HIS A 1 130 ? 1.423 -4.212 -10.820 1.00 90.44 130 HIS A C 1
ATOM 971 O O . HIS A 1 130 ? 1.943 -3.445 -10.004 1.00 90.44 130 HIS A O 1
ATOM 977 N N . PHE A 1 131 ? 0.123 -4.114 -11.129 1.00 90.56 131 PHE A N 1
ATOM 978 C CA . PHE A 1 131 ? -0.792 -3.057 -10.674 1.00 90.56 131 PHE A CA 1
ATOM 979 C C . PHE A 1 131 ? -0.377 -1.644 -11.112 1.00 90.56 131 PHE A C 1
ATOM 981 O O . PHE A 1 131 ? -0.567 -0.682 -10.358 1.00 90.56 131 PHE A O 1
ATOM 988 N N . LEU A 1 132 ? 0.207 -1.529 -12.307 1.00 88.50 132 LEU A N 1
ATOM 989 C CA . LEU A 1 132 ? 0.644 -0.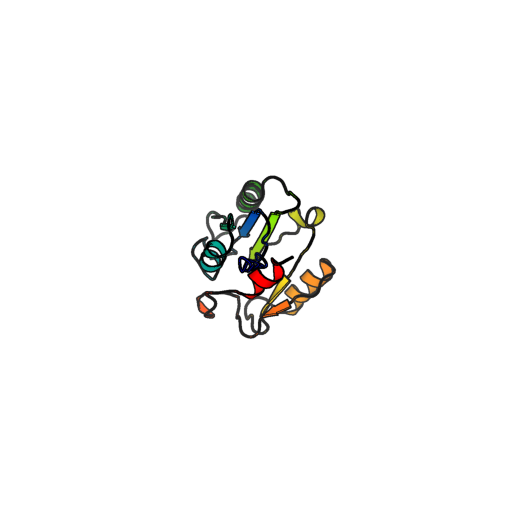267 -12.901 1.00 88.50 132 LEU A CA 1
ATOM 990 C C . LEU A 1 132 ? -0.376 0.256 -1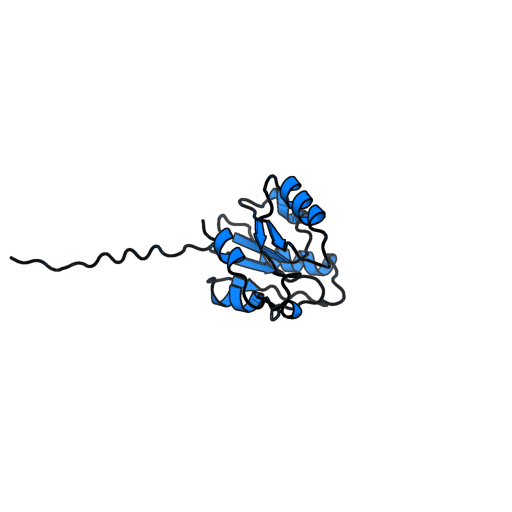3.922 1.00 88.50 132 LEU A C 1
ATOM 992 O O . LEU A 1 132 ? -1.151 -0.509 -14.499 1.00 88.50 132 LEU A O 1
ATOM 996 N N . ASP A 1 133 ? -0.307 1.552 -14.232 1.00 88.81 133 ASP A N 1
ATOM 997 C CA . ASP A 1 133 ? -1.051 2.130 -15.364 1.00 88.81 133 ASP A CA 1
ATOM 998 C C . ASP A 1 133 ? -0.653 1.489 -16.693 1.00 88.81 133 ASP A C 1
ATOM 1000 O O . ASP A 1 133 ? -1.501 1.269 -17.555 1.00 88.81 133 ASP A O 1
ATOM 1004 N N . ASP A 1 134 ? 0.630 1.143 -16.831 1.00 90.00 134 ASP A N 1
ATOM 1005 C CA . ASP A 1 134 ? 1.177 0.459 -18.003 1.00 90.00 134 ASP A CA 1
ATOM 1006 C C . ASP A 1 134 ? 0.579 -0.949 -18.185 1.00 90.00 134 ASP A C 1
ATOM 1008 O O . ASP A 1 134 ? 0.499 -1.444 -19.309 1.00 90.00 134 ASP A O 1
ATOM 1012 N N . ASP A 1 135 ? 0.087 -1.563 -17.102 1.00 87.69 135 ASP A N 1
ATOM 1013 C CA . ASP A 1 135 ? -0.675 -2.818 -17.128 1.00 87.69 135 ASP A CA 1
ATOM 1014 C C . ASP A 1 135 ? -2.183 -2.590 -17.369 1.00 87.69 135 ASP A C 1
ATOM 1016 O O . ASP A 1 135 ? -2.973 -3.535 -17.388 1.00 87.69 135 ASP A O 1
ATOM 1020 N N . GLY A 1 136 ? -2.607 -1.334 -17.542 1.00 91.19 136 GLY A N 1
ATOM 1021 C CA . GLY A 1 136 ? -4.005 -0.924 -17.672 1.00 91.19 136 GLY A CA 1
ATOM 1022 C C . GLY A 1 136 ? -4.749 -0.775 -16.340 1.00 91.19 136 GLY A C 1
ATOM 1023 O O . GLY A 1 136 ? -5.976 -0.660 -16.346 1.00 91.19 136 GLY A O 1
ATOM 1024 N N . VAL A 1 137 ? -4.045 -0.779 -15.202 1.00 91.81 137 VAL A N 1
ATOM 1025 C CA . VAL A 1 137 ? -4.646 -0.733 -13.858 1.00 91.81 137 VAL A CA 1
ATOM 1026 C C . VAL A 1 137 ? -4.688 0.698 -13.320 1.00 91.81 137 VAL A C 1
ATOM 1028 O O . VAL A 1 137 ? -3.884 1.103 -12.483 1.00 91.81 137 VAL A O 1
ATOM 1031 N N . THR A 1 138 ? -5.690 1.451 -13.767 1.00 91.56 138 THR A N 1
ATOM 1032 C CA . THR A 1 138 ? -6.015 2.796 -13.250 1.00 91.56 138 THR A CA 1
ATOM 1033 C C . THR A 1 138 ? -7.070 2.767 -12.137 1.00 91.56 138 THR A C 1
ATOM 1035 O O . THR A 1 138 ? -7.323 3.770 -11.471 1.00 91.56 138 THR A O 1
ATOM 1038 N N . GLU A 1 139 ? -7.692 1.608 -11.908 1.00 91.31 139 GLU A N 1
ATOM 1039 C CA . GLU A 1 139 ? -8.706 1.376 -10.881 1.00 91.31 139 GLU A CA 1
ATOM 1040 C C . GLU A 1 139 ? -8.418 0.059 -10.156 1.00 91.31 139 GLU A C 1
ATOM 1042 O O . GLU A 1 139 ? -8.051 -0.930 -10.793 1.00 91.31 139 GLU A O 1
ATOM 1047 N N . LEU A 1 140 ? -8.629 0.005 -8.834 1.00 90.81 140 LEU A N 1
ATOM 1048 C CA . LEU A 1 140 ? -8.414 -1.228 -8.067 1.00 90.81 140 LEU A CA 1
ATOM 1049 C C . LEU A 1 140 ? -9.535 -1.503 -7.044 1.00 90.81 140 LEU A C 1
ATOM 1051 O O . LEU A 1 140 ? -9.329 -1.367 -5.833 1.00 90.81 140 LEU A O 1
ATOM 1055 N N . PRO A 1 141 ? -10.728 -1.945 -7.502 1.00 90.75 141 PRO A N 1
ATOM 1056 C CA . PRO A 1 141 ? -11.878 -2.246 -6.639 1.00 90.75 141 PRO A CA 1
ATOM 1057 C C . PRO A 1 141 ? -11.596 -3.253 -5.524 1.00 90.75 141 PRO A C 1
ATOM 1059 O O . PRO A 1 141 ? -12.148 -3.127 -4.433 1.00 90.75 141 PRO A O 1
ATOM 1062 N N . ALA A 1 142 ? -10.675 -4.192 -5.750 1.00 87.94 142 ALA A N 1
ATOM 1063 C CA . ALA A 1 142 ? -10.275 -5.175 -4.748 1.00 87.94 142 ALA A CA 1
ATOM 1064 C C . ALA A 1 142 ? -9.756 -4.535 -3.445 1.00 87.94 142 ALA A C 1
ATOM 1066 O O . ALA A 1 142 ? -9.934 -5.124 -2.379 1.00 87.94 142 ALA A O 1
ATOM 1067 N N . VAL A 1 143 ? -9.159 -3.334 -3.504 1.00 87.38 143 VAL A N 1
ATOM 1068 C CA . VAL A 1 143 ? -8.730 -2.599 -2.302 1.00 87.38 143 VAL A CA 1
ATOM 1069 C C . VAL A 1 143 ? -9.933 -2.107 -1.497 1.00 87.38 143 VAL A C 1
ATOM 1071 O O . VAL A 1 143 ? -9.945 -2.249 -0.278 1.00 87.38 143 VAL A O 1
ATOM 1074 N N . LEU A 1 144 ? -10.972 -1.583 -2.154 1.00 86.25 144 LEU A N 1
ATOM 1075 C CA . LEU A 1 144 ? -12.197 -1.164 -1.463 1.00 86.25 144 LEU A CA 1
ATOM 1076 C C . LEU A 1 144 ? -12.835 -2.348 -0.735 1.00 86.25 144 LEU A C 1
ATOM 1078 O O . LEU A 1 144 ? -13.172 -2.247 0.439 1.00 86.25 144 LEU A O 1
ATOM 1082 N N . GLU A 1 145 ? -12.919 -3.497 -1.403 1.00 86.88 145 GLU A N 1
ATOM 1083 C CA . GLU A 1 145 ? -13.525 -4.702 -0.837 1.00 86.88 145 GLU A CA 1
ATOM 1084 C C . GLU A 1 145 ? -12.822 -5.207 0.429 1.00 86.88 145 GLU A C 1
ATOM 1086 O O . GLU A 1 145 ? -13.496 -5.672 1.343 1.00 86.88 145 GLU A O 1
ATOM 1091 N N . VAL A 1 146 ? -11.490 -5.108 0.519 1.00 85.19 146 VAL A N 1
ATOM 1092 C CA . VAL A 1 146 ? -10.756 -5.520 1.735 1.00 85.19 146 VAL A CA 1
ATOM 1093 C C . VAL A 1 146 ? -10.794 -4.463 2.844 1.00 85.19 146 VAL A C 1
ATOM 1095 O O . VAL A 1 146 ? -10.644 -4.786 4.028 1.00 85.19 146 VAL A O 1
ATOM 1098 N N . LEU A 1 147 ? -11.008 -3.197 2.475 1.00 81.12 147 LEU A N 1
ATOM 1099 C CA . LEU A 1 147 ? -11.187 -2.098 3.421 1.00 81.12 147 LEU A CA 1
ATOM 1100 C C . LEU A 1 147 ? -12.600 -2.063 4.016 1.00 81.12 147 LEU A C 1
ATOM 1102 O O . LEU A 1 147 ? -12.778 -1.477 5.084 1.00 81.12 147 LEU A O 1
ATOM 1106 N N . HIS A 1 148 ? -13.579 -2.723 3.392 1.00 75.25 148 HIS A N 1
ATOM 1107 C CA . HIS A 1 148 ? -14.914 -2.867 3.966 1.00 75.25 148 HIS A CA 1
ATOM 1108 C C . HIS A 1 148 ? -14.927 -3.799 5.179 1.00 75.25 148 HIS A C 1
ATOM 1110 O O . HIS A 1 148 ? -14.339 -4.881 5.117 1.00 75.25 148 HIS A O 1
ATOM 1116 N N . PRO A 1 149 ? -15.512 -3.371 6.316 1.00 59.38 149 PRO A N 1
ATOM 1117 C CA . PRO A 1 149 ? -15.540 -4.146 7.543 1.00 59.38 149 PRO A CA 1
ATOM 1118 C C . PRO A 1 149 ? -16.290 -5.467 7.416 1.00 59.38 149 PRO A C 1
ATOM 1120 O O . PRO A 1 149 ? -17.370 -5.496 6.787 1.00 59.38 149 PRO A O 1
#

Sequence (149 aa):
MTSTNHIPAGTDRISFPDKVVIVHGFGATAHDHWFGWLADRIPHANVVSLPDPERPDAATWIPRVVDAIGQLEPGTAVVARSLDLSAVRPALGRSAVLRSDNDALVPADLSDDFAHQLGIQARVVPGAGHFLDDDGVTELPAVLEVLHP